Protein AF-A0AAV9AJT4-F1 (afdb_monomer)

Radius of gyration: 18.96 Å; Cα contacts (8 Å, |Δi|>4): 33; chains: 1; bounding box: 48×35×49 Å

InterPro domains:
  IPR027443 Isopenicillin N synthase-like superfamily [G3DSA:2.60.120.330] (2-62)

Mean predicted aligned error: 6.64 Å

Sequence (62 aa):
MFGGQDRYSIAYFVHPNHDCLVECLPSCKSDTNPPKFPPVKFEEYLLQRYKDTHADRSTYKD

Nearest PDB structures (foldseek):
  5c3p-assembly1_A  TM=8.385E-01  e=2.974E-01  Neurospora crassa
  5c3q-assembly4_D  TM=8.479E-01  e=2.771E-01  Neurospora crassa
  5c3p-assembly3_C  TM=8.650E-01  e=3.946E-01  Neurospora crassa
  5o7y-assembly1_A  TM=6.230E-01  e=2.006E+00  Papaver somniferum

Solvent-accessible surface area (backbone atoms only — not comparable to full-atom values): 4358 Å² total; per-residue (Å²): 134,87,75,77,76,91,82,85,84,86,87,85,89,86,76,78,58,55,84,39,74,48,59,74,51,76,94,75,43,45,95,93,42,62,69,92,60,79,70,41,43,41,43,63,54,51,55,49,52,47,65,77,72,45,80,64,79,75,78,70,79,123

pLDDT: mean 90.29, std 12.07, range [51.16, 98.25]

Structure (mmCIF, N/CA/C/O backbone):
data_AF-A0AAV9AJT4-F1
#
_entry.id   AF-A0AAV9AJT4-F1
#
loop_
_atom_site.group_PDB
_atom_site.id
_atom_site.type_symbol
_atom_site.label_atom_id
_atom_site.label_alt_id
_atom_site.label_comp_id
_atom_site.label_asym_id
_atom_site.label_entity_id
_atom_site.label_seq_id
_atom_site.pdbx_PDB_ins_code
_atom_site.Cartn_x
_atom_site.Cartn_y
_atom_site.Cartn_z
_atom_site.occupancy
_atom_site.B_iso_or_equiv
_atom_site.auth_seq_id
_atom_site.auth_comp_id
_atom_site.auth_asym_id
_atom_site.auth_atom_id
_atom_site.pdbx_PDB_model_num
ATOM 1 N N . MET A 1 1 ? 30.089 23.945 -11.051 1.00 51.16 1 MET A N 1
ATOM 2 C CA . MET A 1 1 ? 29.443 22.778 -11.690 1.00 51.16 1 MET A CA 1
ATOM 3 C C . MET A 1 1 ? 29.801 21.545 -10.867 1.00 51.16 1 MET A C 1
ATOM 5 O O . MET A 1 1 ? 30.652 20.769 -11.274 1.00 51.16 1 MET A O 1
ATOM 9 N N . PHE A 1 2 ? 29.250 21.412 -9.657 1.00 55.41 2 PHE A N 1
ATOM 10 C CA . PHE A 1 2 ? 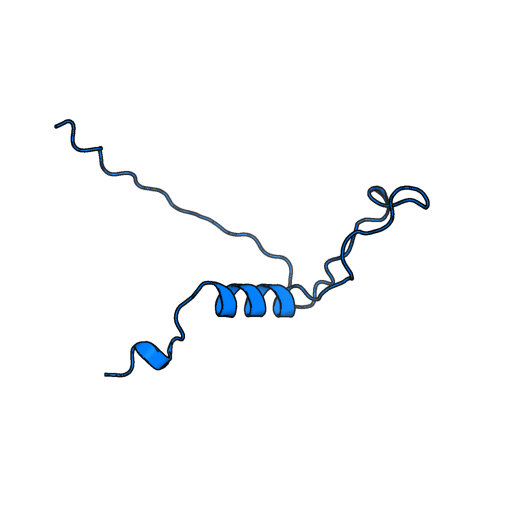29.455 20.199 -8.861 1.00 55.41 2 PHE A CA 1
ATOM 11 C C . PHE A 1 2 ? 28.478 19.152 -9.397 1.00 55.41 2 PHE A C 1
ATOM 13 O O . PHE A 1 2 ? 27.301 19.171 -9.046 1.00 55.41 2 PHE A O 1
ATOM 20 N N . GLY A 1 3 ? 28.940 18.336 -10.347 1.00 65.62 3 GLY A N 1
ATOM 21 C CA . GLY A 1 3 ? 28.194 17.174 -10.822 1.00 65.62 3 GLY A CA 1
ATOM 22 C C . GLY A 1 3 ? 27.925 16.253 -9.636 1.00 65.62 3 GLY A C 1
ATOM 23 O O . GLY A 1 3 ? 28.854 15.909 -8.905 1.00 65.62 3 GLY A O 1
ATOM 24 N N . GLY A 1 4 ? 26.650 15.945 -9.397 1.00 76.94 4 GLY A N 1
ATOM 25 C CA . GLY A 1 4 ? 26.234 15.079 -8.299 1.00 76.94 4 GLY A CA 1
ATOM 26 C C . GLY A 1 4 ? 26.899 13.711 -8.415 1.00 76.94 4 GLY A C 1
ATOM 27 O O . GLY A 1 4 ? 27.030 13.179 -9.513 1.00 76.94 4 GLY A O 1
ATOM 28 N N . GLN A 1 5 ? 27.340 13.168 -7.282 1.00 84.88 5 GLN A N 1
ATOM 29 C CA . GLN A 1 5 ? 27.860 11.806 -7.222 1.00 84.88 5 GLN A CA 1
ATOM 30 C C . GLN A 1 5 ? 26.774 10.784 -7.569 1.00 84.88 5 GLN A C 1
ATOM 32 O O . GLN A 1 5 ? 25.597 10.986 -7.255 1.00 84.88 5 GLN A O 1
ATOM 37 N N . ASP A 1 6 ? 27.197 9.662 -8.150 1.00 90.12 6 ASP A N 1
ATOM 38 C CA . ASP A 1 6 ? 26.316 8.539 -8.454 1.00 90.12 6 ASP A CA 1
ATOM 39 C C . ASP A 1 6 ? 25.633 8.022 -7.181 1.00 90.12 6 ASP A C 1
ATOM 41 O O . ASP A 1 6 ? 26.282 7.653 -6.197 1.00 90.12 6 ASP A O 1
ATOM 45 N N . ARG A 1 7 ? 24.299 7.969 -7.209 1.00 93.56 7 ARG A N 1
ATOM 46 C CA . ARG A 1 7 ? 23.488 7.424 -6.119 1.00 93.56 7 ARG A CA 1
ATOM 47 C C . ARG A 1 7 ? 23.037 6.009 -6.461 1.00 93.56 7 ARG A C 1
ATOM 49 O O . ARG A 1 7 ? 22.181 5.820 -7.320 1.00 93.56 7 ARG A O 1
ATOM 56 N N . TYR A 1 8 ? 23.517 5.038 -5.695 1.00 94.12 8 TYR A N 1
ATOM 57 C CA . TYR A 1 8 ? 23.070 3.649 -5.772 1.00 94.12 8 TYR A CA 1
ATOM 58 C C . TYR A 1 8 ? 22.039 3.358 -4.676 1.00 94.12 8 TYR A C 1
ATOM 60 O O . TYR A 1 8 ? 22.211 3.750 -3.522 1.00 94.12 8 TYR A O 1
ATOM 68 N N . SER A 1 9 ? 20.953 2.668 -5.023 1.00 95.69 9 SER A N 1
ATOM 69 C CA . SER A 1 9 ? 19.968 2.180 -4.051 1.00 95.69 9 SER A CA 1
ATOM 70 C C . SER A 1 9 ? 19.308 0.901 -4.540 1.00 95.69 9 SER A C 1
ATOM 72 O O . SER A 1 9 ? 19.016 0.783 -5.727 1.00 95.69 9 SER A O 1
ATOM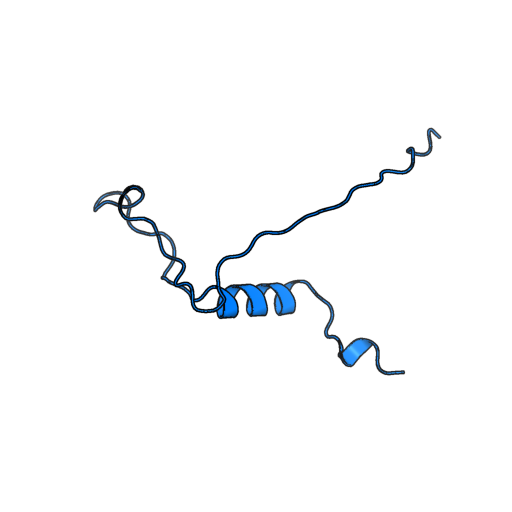 74 N N . ILE A 1 10 ? 19.011 -0.008 -3.614 1.00 95.94 10 ILE A N 1
ATOM 75 C CA . ILE A 1 10 ? 18.238 -1.226 -3.866 1.00 95.94 10 ILE A CA 1
ATOM 76 C C . ILE A 1 10 ? 16.961 -1.127 -3.036 1.00 95.94 10 ILE A C 1
ATOM 78 O O . ILE A 1 10 ? 17.027 -0.909 -1.827 1.00 95.94 10 ILE A O 1
ATOM 82 N N . ALA A 1 11 ? 15.807 -1.258 -3.684 1.00 95.94 11 ALA A N 1
ATOM 83 C CA . ALA A 1 11 ? 14.511 -1.236 -3.018 1.00 95.94 11 ALA A CA 1
ATOM 84 C C . ALA A 1 11 ? 13.941 -2.654 -2.922 1.00 95.94 11 ALA A C 1
ATOM 86 O O . ALA A 1 11 ? 13.965 -3.404 -3.896 1.00 95.94 11 ALA A O 1
ATOM 87 N N . TYR A 1 12 ? 13.403 -2.994 -1.752 1.00 97.12 12 TYR A N 1
ATOM 88 C CA . TYR A 1 12 ? 12.652 -4.223 -1.522 1.00 97.12 12 TYR A CA 1
ATOM 89 C C . TYR A 1 12 ? 11.225 -3.850 -1.129 1.00 97.12 12 TYR A C 1
ATOM 91 O O . TYR A 1 12 ? 11.006 -3.212 -0.098 1.00 97.12 12 TYR A O 1
ATOM 99 N N . PHE A 1 13 ? 10.263 -4.210 -1.973 1.00 93.69 13 PHE A N 1
ATOM 100 C CA . PHE A 1 13 ? 8.852 -3.904 -1.761 1.00 93.69 13 PHE A CA 1
ATOM 101 C C . PHE A 1 13 ? 8.147 -5.135 -1.198 1.00 93.69 13 PHE A C 1
ATOM 103 O O . PHE A 1 13 ? 8.231 -6.218 -1.773 1.00 93.69 13 PHE A O 1
ATOM 110 N N . VAL A 1 14 ? 7.454 -4.964 -0.072 1.00 96.06 14 VAL A N 1
ATOM 111 C CA . VAL A 1 14 ? 6.646 -6.018 0.551 1.00 96.06 14 VAL A CA 1
ATOM 112 C C . VAL A 1 14 ? 5.184 -5.709 0.318 1.00 96.06 14 VAL A C 1
ATOM 114 O O . VAL A 1 14 ? 4.728 -4.598 0.587 1.00 96.06 14 VAL A O 1
ATOM 117 N N . HIS A 1 15 ? 4.457 -6.711 -0.153 1.00 95.69 15 HIS A N 1
ATOM 118 C CA . HIS A 1 15 ? 3.048 -6.603 -0.476 1.00 95.69 15 HIS A CA 1
ATOM 119 C C . HIS A 1 15 ? 2.223 -7.640 0.297 1.00 95.69 15 HIS A C 1
ATOM 121 O O . HIS A 1 15 ? 2.737 -8.718 0.611 1.00 95.69 15 HIS A O 1
ATOM 127 N N . PRO A 1 16 ? 0.945 -7.342 0.590 1.00 96.06 16 PRO A N 1
ATOM 128 C CA . PRO A 1 16 ? -0.022 -8.353 1.000 1.00 96.06 16 PRO A CA 1
ATOM 129 C C . PRO A 1 16 ? -0.214 -9.429 -0.081 1.00 96.06 16 PRO A C 1
ATOM 131 O O . PRO A 1 16 ? 0.166 -9.250 -1.238 1.00 96.06 16 PRO A O 1
ATOM 134 N N . ASN A 1 17 ? -0.872 -10.534 0.282 1.00 97.00 17 ASN A N 1
ATOM 135 C CA . ASN A 1 17 ? -1.384 -11.482 -0.711 1.00 97.00 17 ASN A CA 1
ATOM 136 C C . ASN A 1 17 ? -2.393 -10.777 -1.648 1.00 97.00 17 ASN A C 1
ATOM 138 O O . ASN A 1 17 ? -3.086 -9.856 -1.223 1.00 97.00 17 ASN A O 1
ATOM 142 N N . HIS A 1 18 ? -2.502 -11.218 -2.900 1.00 96.44 18 HIS A N 1
ATOM 143 C CA . HIS A 1 18 ? -3.389 -10.654 -3.925 1.00 96.44 18 HIS A CA 1
ATOM 144 C C . HIS A 1 18 ? -4.859 -10.630 -3.481 1.00 96.44 18 HIS A C 1
ATOM 146 O O . HIS A 1 18 ? -5.550 -9.628 -3.672 1.00 96.44 18 HIS A O 1
ATOM 152 N N . ASP A 1 19 ? -5.292 -11.687 -2.789 1.00 97.31 19 ASP A N 1
ATOM 153 C CA . ASP A 1 19 ? -6.648 -11.821 -2.246 1.00 97.31 19 ASP A CA 1
ATOM 154 C C . ASP A 1 19 ? -6.889 -11.034 -0.950 1.00 97.31 19 ASP A C 1
ATOM 156 O O . ASP A 1 19 ? -7.999 -11.043 -0.415 1.00 97.31 19 ASP A O 1
ATOM 160 N N . CYS A 1 20 ? -5.868 -10.362 -0.408 1.00 97.88 20 CYS A N 1
ATOM 161 C CA . CYS A 1 20 ? -6.014 -9.579 0.811 1.00 97.88 20 CYS A CA 1
ATOM 162 C C . CYS A 1 20 ? -7.013 -8.438 0.592 1.00 97.88 20 CYS A C 1
ATOM 164 O O . CYS A 1 20 ? -6.826 -7.592 -0.287 1.00 97.88 20 CYS A O 1
ATOM 166 N N . LEU A 1 21 ? -8.057 -8.400 1.425 1.00 98.06 21 LEU A N 1
ATOM 167 C CA . LEU A 1 21 ? -8.967 -7.267 1.502 1.00 98.06 21 LEU A CA 1
ATOM 168 C C . LEU A 1 21 ? -8.312 -6.156 2.329 1.00 98.06 21 LEU A C 1
ATOM 170 O O . LEU A 1 21 ? -8.106 -6.298 3.534 1.00 98.06 21 LEU A O 1
ATOM 174 N N . VAL A 1 22 ? -7.980 -5.049 1.672 1.00 98.00 22 VAL A N 1
ATOM 175 C CA . VAL A 1 22 ? -7.441 -3.848 2.306 1.00 98.00 22 VAL A CA 1
ATOM 176 C C . VAL A 1 22 ? -8.608 -2.965 2.722 1.00 98.00 22 VAL A C 1
ATOM 178 O O . VAL A 1 22 ? -9.349 -2.455 1.883 1.00 98.00 22 VAL A O 1
ATOM 181 N N . GLU A 1 23 ? -8.762 -2.762 4.027 1.00 98.19 23 GLU A N 1
ATOM 182 C CA . GLU A 1 23 ? -9.798 -1.911 4.605 1.00 98.19 23 GLU A CA 1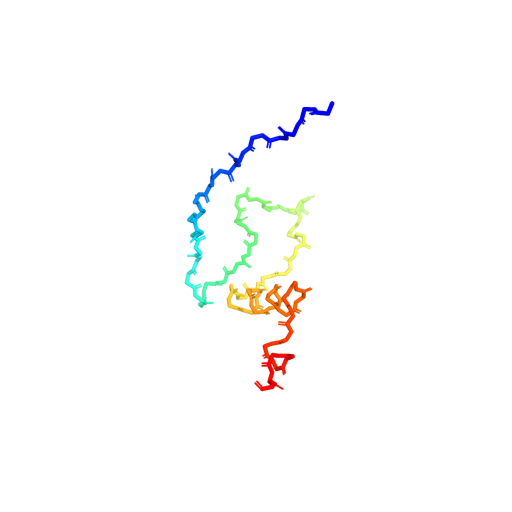
ATOM 183 C C . GLU A 1 23 ? -9.283 -1.135 5.822 1.00 98.19 23 GLU A C 1
ATOM 185 O O . GLU A 1 23 ? -8.211 -1.410 6.365 1.00 98.19 23 GLU A O 1
ATOM 190 N N . CYS A 1 24 ? -10.050 -0.136 6.266 1.00 98.12 24 CYS A N 1
ATOM 191 C CA . CYS A 1 24 ? -9.707 0.609 7.471 1.00 98.12 24 CYS A CA 1
ATOM 192 C C . CYS A 1 24 ? -9.784 -0.303 8.706 1.00 98.12 24 CYS A C 1
ATOM 194 O O . CYS A 1 24 ? -10.849 -0.854 9.017 1.00 98.12 24 CYS A O 1
ATOM 196 N N . LEU A 1 25 ? -8.654 -0.424 9.413 1.00 97.06 25 LEU A N 1
ATOM 197 C CA . LEU A 1 25 ? -8.527 -1.247 10.613 1.00 97.06 25 LEU A CA 1
ATOM 198 C C . LEU A 1 25 ? -9.561 -0.845 11.679 1.00 97.06 25 LEU A C 1
ATOM 200 O O . LEU A 1 25 ? -9.830 0.348 11.841 1.00 97.06 25 LEU A 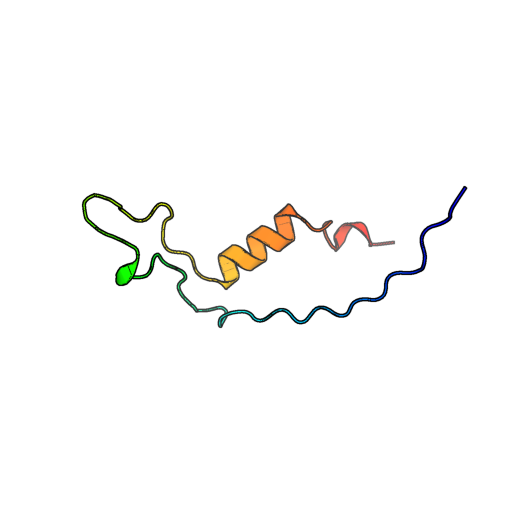O 1
ATOM 204 N N . PRO A 1 26 ? -10.094 -1.801 12.463 1.00 96.81 26 PRO A N 1
ATOM 205 C CA . PRO A 1 26 ? -11.089 -1.510 13.496 1.00 96.81 26 PRO A CA 1
ATOM 206 C C . PRO A 1 26 ? -10.638 -0.459 14.514 1.00 96.81 26 PRO A C 1
ATOM 208 O O . PRO A 1 26 ? -11.424 0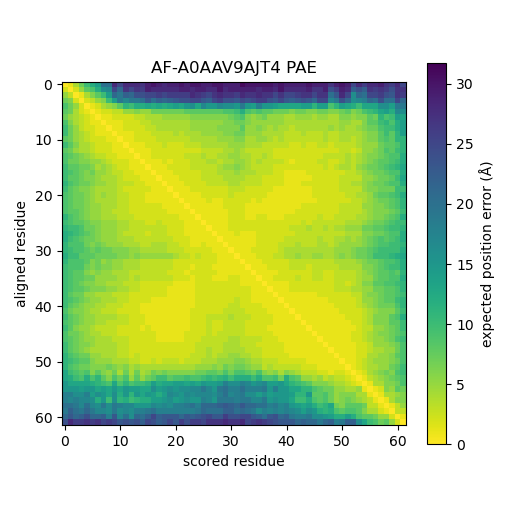.397 14.895 1.00 96.81 26 PRO A O 1
ATOM 211 N N . SER A 1 27 ? -9.362 -0.475 14.902 1.00 97.88 27 SER A N 1
ATOM 212 C CA . SER A 1 27 ? -8.778 0.498 15.834 1.00 97.88 27 SER A CA 1
ATOM 213 C C . SER A 1 27 ? -8.564 1.893 15.234 1.00 97.88 27 SER A C 1
ATOM 215 O O . SER A 1 27 ? -8.230 2.824 15.963 1.00 97.88 27 SER A O 1
ATOM 217 N N . CYS A 1 28 ? -8.740 2.054 13.920 1.00 97.38 28 CYS A N 1
ATOM 218 C CA . CYS A 1 28 ? -8.532 3.310 13.201 1.00 97.38 28 CYS A CA 1
ATOM 219 C C . CYS A 1 28 ? -9.840 3.985 12.757 1.00 97.38 28 CYS A C 1
ATOM 221 O O . CYS A 1 28 ? -9.774 5.050 12.138 1.00 97.38 28 CYS A O 1
ATOM 223 N N . LYS A 1 29 ? -11.007 3.397 13.059 1.00 97.81 29 LYS A N 1
ATOM 224 C CA . LYS A 1 29 ? -12.329 3.941 12.715 1.00 97.81 29 LYS A CA 1
ATOM 225 C C . LYS A 1 29 ? -13.237 4.060 13.937 1.00 97.81 29 LYS A C 1
ATOM 227 O O . LYS A 1 29 ? -13.143 3.270 14.870 1.00 97.81 29 LYS A O 1
ATOM 232 N N . SER A 1 30 ? -14.123 5.046 13.913 1.00 97.75 30 SER A N 1
ATOM 233 C CA . SER A 1 30 ? -15.180 5.261 14.907 1.00 97.75 30 SER A CA 1
ATOM 234 C C . SER A 1 30 ? -16.366 5.974 14.259 1.00 97.75 30 SER A C 1
ATOM 236 O O . SER A 1 30 ? -16.275 6.418 13.114 1.00 97.75 30 SER A O 1
ATOM 238 N N . ASP A 1 31 ? -17.456 6.151 14.999 1.00 97.00 31 ASP A N 1
ATOM 239 C CA . ASP A 1 31 ? -18.638 6.867 14.503 1.00 97.00 31 ASP A CA 1
ATOM 240 C C . ASP A 1 31 ? -18.325 8.322 14.121 1.00 97.00 31 ASP A C 1
ATOM 242 O O . ASP A 1 31 ? -18.875 8.863 13.165 1.00 97.00 31 ASP A O 1
ATOM 246 N N . THR A 1 32 ? -17.397 8.954 14.842 1.00 97.69 32 THR A N 1
ATOM 247 C CA . THR A 1 32 ? -16.937 10.325 14.575 1.00 97.69 32 THR A CA 1
ATOM 248 C C . THR A 1 32 ? -15.750 10.393 13.610 1.00 97.69 32 THR A C 1
ATOM 250 O O . THR A 1 32 ? -15.398 11.480 13.156 1.00 97.69 32 THR A O 1
ATOM 253 N N . ASN A 1 33 ? -15.137 9.254 13.275 1.00 97.06 33 ASN A N 1
ATOM 254 C CA . ASN A 1 33 ? -14.042 9.132 12.314 1.00 97.06 33 ASN A CA 1
ATOM 255 C C . ASN A 1 33 ? -14.254 7.886 11.429 1.00 97.06 33 ASN A C 1
ATOM 257 O O . ASN A 1 33 ? -13.588 6.861 11.625 1.00 97.06 33 ASN A O 1
ATOM 261 N N . PRO A 1 34 ? -15.206 7.938 10.482 1.00 97.31 34 PRO A N 1
ATOM 262 C CA . PRO A 1 34 ? -15.515 6.799 9.632 1.00 97.31 34 PRO A CA 1
ATOM 263 C C . PRO A 1 34 ? -14.384 6.512 8.626 1.00 97.31 34 PRO A C 1
ATOM 265 O O . PRO A 1 34 ? -13.573 7.394 8.319 1.00 97.31 34 PRO A O 1
ATOM 268 N N . PRO A 1 35 ? -14.327 5.291 8.059 1.00 98.19 35 PRO A N 1
ATOM 269 C CA . PRO A 1 35 ? -13.398 4.961 6.982 1.00 98.19 35 PRO A CA 1
ATOM 270 C C . PRO A 1 35 ? -13.503 5.944 5.816 1.00 98.19 35 PRO A C 1
ATOM 272 O O . PRO A 1 35 ? -14.584 6.197 5.294 1.00 98.19 35 PRO A O 1
ATOM 275 N N . LYS A 1 36 ? -12.357 6.470 5.378 1.00 97.75 36 LYS A N 1
ATOM 276 C CA . LYS A 1 36 ? -12.291 7.438 4.269 1.00 97.75 36 LYS A CA 1
ATOM 277 C C . LYS A 1 36 ? -12.415 6.793 2.891 1.00 97.75 36 LYS A C 1
ATOM 279 O O . LYS A 1 36 ? -12.760 7.472 1.931 1.00 97.75 36 LYS A O 1
ATOM 284 N N . PHE A 1 37 ? -12.095 5.506 2.795 1.00 97.44 37 PHE A N 1
ATOM 285 C CA . PHE A 1 37 ? -12.060 4.758 1.546 1.00 97.44 37 PHE A CA 1
ATOM 286 C C . PHE A 1 37 ? -12.824 3.443 1.706 1.00 97.44 37 PHE A C 1
ATOM 288 O O . PHE A 1 37 ? -12.794 2.860 2.798 1.00 97.44 37 PHE A O 1
ATOM 295 N N . PRO A 1 38 ? -13.495 2.971 0.644 1.00 97.38 38 PRO A N 1
ATOM 296 C CA . PRO A 1 38 ? -14.106 1.652 0.648 1.00 97.38 38 PRO A CA 1
ATOM 297 C C . PRO A 1 38 ? -13.030 0.551 0.695 1.00 97.38 38 PRO A C 1
ATOM 299 O O . PRO A 1 38 ? -11.900 0.782 0.255 1.00 97.38 38 PRO A O 1
ATOM 302 N N . PRO A 1 39 ? -13.369 -0.648 1.201 1.00 98.00 39 PRO A N 1
ATOM 303 C CA . PRO A 1 39 ? -12.512 -1.822 1.083 1.00 98.00 39 PRO A CA 1
ATOM 304 C C . PRO A 1 39 ? -12.166 -2.137 -0.378 1.00 98.00 39 PRO A C 1
ATOM 306 O O . PRO A 1 39 ? -13.014 -1.986 -1.259 1.00 98.00 39 PRO A O 1
ATOM 309 N N . VAL A 1 40 ? -10.947 -2.611 -0.631 1.00 98.00 40 VAL A N 1
ATOM 310 C CA . VAL A 1 40 ? -10.470 -2.993 -1.972 1.00 98.00 40 VAL A CA 1
ATOM 311 C C . VAL A 1 40 ? -9.574 -4.225 -1.888 1.00 98.00 40 VAL A C 1
ATOM 313 O O . VAL A 1 40 ? -8.823 -4.377 -0.921 1.00 98.00 40 VAL A O 1
ATOM 316 N N . LYS A 1 41 ? -9.623 -5.121 -2.879 1.00 98.25 41 LYS A N 1
ATOM 317 C CA . LYS A 1 41 ? -8.633 -6.204 -2.962 1.00 98.25 41 LYS A CA 1
ATOM 318 C C . LYS A 1 41 ? -7.270 -5.638 -3.340 1.00 98.25 41 LYS A C 1
ATOM 320 O O . LYS A 1 41 ? -7.168 -4.775 -4.213 1.00 98.25 41 LYS A O 1
ATOM 325 N N . PHE A 1 42 ? -6.211 -6.147 -2.719 1.00 97.88 42 PHE A N 1
ATOM 326 C CA . PHE A 1 42 ? -4.862 -5.657 -2.985 1.00 97.88 42 PHE A CA 1
ATOM 327 C C . PHE A 1 42 ? -4.476 -5.775 -4.470 1.00 97.88 42 PHE A C 1
ATOM 329 O O . PHE A 1 42 ? -3.918 -4.830 -5.027 1.00 97.88 42 PHE A O 1
ATOM 336 N N . GLU A 1 43 ? -4.825 -6.883 -5.128 1.00 97.75 43 GLU A N 1
ATOM 337 C CA . GLU A 1 43 ? -4.554 -7.078 -6.558 1.00 97.75 43 GLU A CA 1
ATOM 338 C C . GLU A 1 43 ? -5.207 -6.011 -7.446 1.00 97.75 43 GLU A C 1
ATOM 340 O O . GLU A 1 43 ? -4.550 -5.446 -8.320 1.00 97.75 43 GLU A O 1
ATOM 345 N N . GLU A 1 44 ? -6.478 -5.689 -7.199 1.00 97.56 44 GLU A N 1
ATOM 346 C CA . GLU A 1 44 ? -7.213 -4.679 -7.968 1.00 97.56 44 GLU A CA 1
ATOM 347 C C . GLU A 1 44 ? -6.538 -3.310 -7.850 1.00 97.56 44 GLU A C 1
ATOM 349 O O . GLU A 1 44 ? -6.299 -2.635 -8.855 1.00 97.56 44 GLU A O 1
ATOM 354 N N . TYR A 1 45 ? -6.157 -2.932 -6.626 1.00 96.94 45 TYR A N 1
ATOM 355 C CA . TYR A 1 45 ? -5.438 -1.688 -6.383 1.00 96.94 45 TYR A CA 1
ATOM 356 C C . TYR A 1 45 ? -4.064 -1.684 -7.067 1.00 96.94 45 TYR A C 1
ATOM 358 O O . TYR A 1 45 ? -3.709 -0.713 -7.736 1.00 96.94 45 TYR A O 1
ATOM 366 N N . LEU A 1 46 ? -3.294 -2.768 -6.949 1.00 95.69 46 LEU A N 1
ATOM 367 C CA . LEU A 1 46 ? -1.963 -2.885 -7.545 1.00 95.69 46 LEU A CA 1
ATOM 368 C C . LEU A 1 46 ? -2.008 -2.763 -9.077 1.00 95.69 46 LEU A C 1
ATOM 370 O O . LEU A 1 46 ? -1.237 -1.997 -9.661 1.00 95.69 46 LEU A O 1
ATOM 374 N N . LEU A 1 47 ? -2.936 -3.469 -9.729 1.00 94.44 47 LEU A N 1
ATOM 375 C CA . LEU A 1 47 ? -3.123 -3.408 -11.180 1.00 94.44 47 LEU A CA 1
ATOM 376 C C . LEU A 1 47 ? -3.551 -2.013 -11.642 1.00 94.44 47 LEU A C 1
ATOM 378 O O . LEU A 1 47 ? -3.070 -1.546 -12.676 1.00 94.44 47 LEU A O 1
ATOM 382 N N . GLN A 1 48 ? -4.402 -1.330 -10.871 1.00 95.12 48 GLN A N 1
ATOM 383 C CA . GLN A 1 48 ? -4.759 0.061 -11.142 1.00 95.12 48 GLN A CA 1
ATOM 384 C C . GLN A 1 48 ? -3.519 0.963 -11.090 1.00 95.12 48 GLN A C 1
ATOM 386 O O . GLN A 1 48 ? -3.267 1.716 -12.029 1.00 95.12 48 GLN A O 1
ATOM 391 N N . ARG A 1 49 ? -2.677 0.830 -10.054 1.00 94.31 49 ARG A N 1
ATOM 392 C CA . ARG A 1 49 ? -1.445 1.628 -9.940 1.00 94.31 49 ARG A CA 1
ATOM 393 C C . ARG A 1 49 ? -0.490 1.391 -11.102 1.00 94.31 49 ARG A C 1
ATOM 395 O O . ARG A 1 49 ? 0.072 2.367 -11.596 1.00 94.31 49 ARG A O 1
ATOM 402 N N . TYR A 1 50 ? -0.318 0.146 -11.551 1.00 92.31 50 TYR A N 1
ATOM 403 C CA . TYR A 1 50 ? 0.512 -0.146 -12.721 1.00 92.31 50 TYR A CA 1
ATOM 404 C C . TYR A 1 50 ? -0.006 0.559 -13.974 1.00 92.31 50 TYR A C 1
ATOM 406 O O . TYR A 1 50 ? 0.781 1.222 -14.644 1.00 92.31 50 TYR A O 1
ATOM 414 N N . LYS A 1 51 ? -1.316 0.492 -14.238 1.00 90.75 51 LYS A N 1
ATOM 415 C CA . LYS A 1 51 ? -1.944 1.178 -15.379 1.00 90.75 51 LYS A CA 1
ATOM 416 C C . LYS A 1 51 ? -1.778 2.698 -15.322 1.00 90.75 51 LYS A C 1
ATOM 418 O O . LYS A 1 51 ? -1.515 3.311 -16.347 1.00 90.75 51 LYS A O 1
ATOM 423 N N . ASP A 1 52 ? -1.901 3.294 -14.137 1.00 91.88 52 ASP A N 1
ATOM 424 C CA . ASP A 1 52 ? -1.851 4.754 -13.975 1.00 91.88 52 ASP A CA 1
ATOM 425 C C . ASP A 1 52 ? -0.438 5.338 -14.120 1.00 91.88 52 ASP A C 1
ATOM 427 O O . ASP A 1 52 ? -0.285 6.519 -14.426 1.00 91.88 52 ASP A O 1
ATOM 431 N N . THR A 1 53 ? 0.603 4.548 -13.833 1.00 89.69 53 THR A N 1
ATOM 432 C CA . THR A 1 53 ? 1.982 5.064 -13.720 1.00 89.69 53 THR A CA 1
ATOM 433 C C . THR A 1 53 ? 2.968 4.508 -14.733 1.00 89.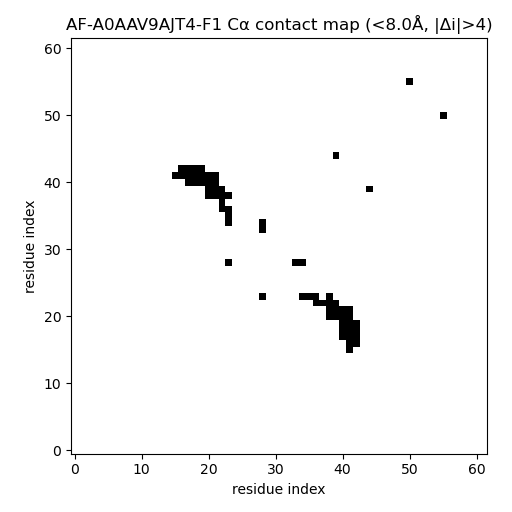69 53 THR A C 1
ATOM 435 O O . THR A 1 53 ? 4.009 5.128 -14.940 1.00 89.69 53 THR A O 1
ATOM 438 N N . HIS A 1 54 ? 2.689 3.363 -15.354 1.00 84.06 54 HIS A N 1
ATOM 439 C CA . HIS A 1 54 ? 3.618 2.730 -16.285 1.00 84.06 54 HIS A CA 1
ATOM 440 C C . HIS A 1 54 ? 3.100 2.860 -17.715 1.00 84.06 54 HIS A C 1
ATOM 442 O O . HIS A 1 54 ? 1.900 2.763 -17.962 1.00 84.06 54 HIS A O 1
ATOM 448 N N . ALA A 1 55 ? 4.018 3.063 -18.663 1.00 79.06 55 ALA A N 1
ATOM 449 C CA . ALA A 1 55 ? 3.685 2.986 -20.078 1.00 79.06 55 ALA A CA 1
ATOM 450 C C . ALA A 1 55 ? 3.114 1.598 -20.398 1.00 79.06 55 ALA A C 1
ATOM 452 O O . ALA A 1 55 ? 3.574 0.589 -19.846 1.00 79.06 55 ALA A O 1
ATOM 453 N N . ASP A 1 56 ? 2.120 1.550 -21.286 1.00 76.88 56 ASP A N 1
ATOM 454 C CA . ASP A 1 56 ? 1.586 0.277 -21.750 1.00 76.88 56 ASP A CA 1
ATOM 455 C C . ASP A 1 56 ? 2.727 -0.538 -22.363 1.00 76.88 56 ASP A C 1
ATOM 457 O O . ASP A 1 56 ? 3.485 -0.063 -23.204 1.00 76.88 56 ASP A O 1
ATOM 461 N N . ARG A 1 57 ? 2.860 -1.796 -21.948 1.00 68.44 57 ARG A N 1
ATOM 462 C CA . ARG A 1 57 ? 3.901 -2.682 -22.466 1.00 68.44 57 ARG A CA 1
ATOM 463 C C . ARG A 1 57 ? 3.780 -2.887 -23.981 1.00 68.44 57 ARG A C 1
ATOM 465 O O . ARG A 1 57 ? 4.767 -3.252 -24.617 1.00 68.44 57 ARG A O 1
ATOM 472 N N . SER A 1 58 ? 2.606 -2.638 -24.568 1.00 73.38 58 SER A N 1
ATOM 473 C CA . SER A 1 58 ? 2.398 -2.647 -26.014 1.00 73.38 58 SER A CA 1
ATOM 474 C C . SER A 1 58 ? 3.134 -1.528 -26.755 1.00 73.38 58 SER A C 1
ATOM 476 O O . SER A 1 58 ? 3.299 -1.651 -27.966 1.00 73.38 58 SER A O 1
ATOM 478 N N . THR A 1 59 ? 3.594 -0.465 -26.079 1.00 73.44 59 THR A N 1
ATOM 479 C CA . THR A 1 59 ? 4.322 0.646 -26.724 1.00 73.44 59 THR A CA 1
ATOM 480 C C . THR A 1 59 ? 5.747 0.285 -27.138 1.00 73.44 59 THR A C 1
ATOM 482 O O . THR A 1 59 ? 6.384 1.069 -27.825 1.00 73.44 59 THR A O 1
ATOM 485 N N . TYR A 1 60 ? 6.261 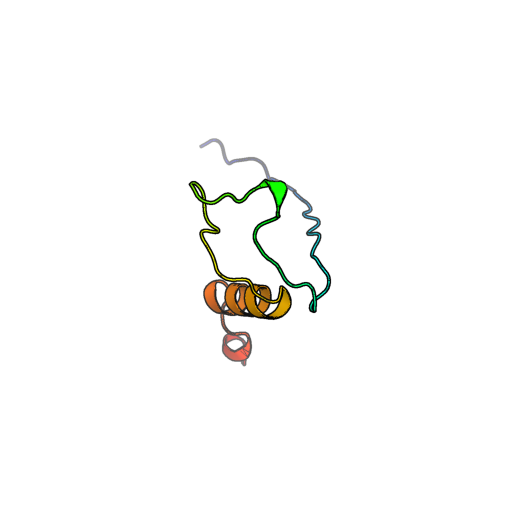-0.875 -26.717 1.00 68.50 60 TYR A N 1
ATOM 486 C CA . TYR A 1 60 ? 7.616 -1.348 -27.029 1.00 68.50 60 TYR A CA 1
ATOM 487 C C . TYR A 1 60 ? 7.650 -2.395 -28.153 1.00 68.50 60 TYR A C 1
ATOM 489 O O . TYR A 1 60 ? 8.660 -3.075 -28.316 1.00 68.50 60 TYR A O 1
ATOM 497 N N . LYS A 1 61 ? 6.543 -2.596 -28.882 1.00 62.16 61 LYS A N 1
ATOM 498 C CA . LYS A 1 61 ? 6.523 -3.486 -30.048 1.00 62.16 61 LYS A CA 1
ATOM 499 C C . LYS A 1 61 ? 7.0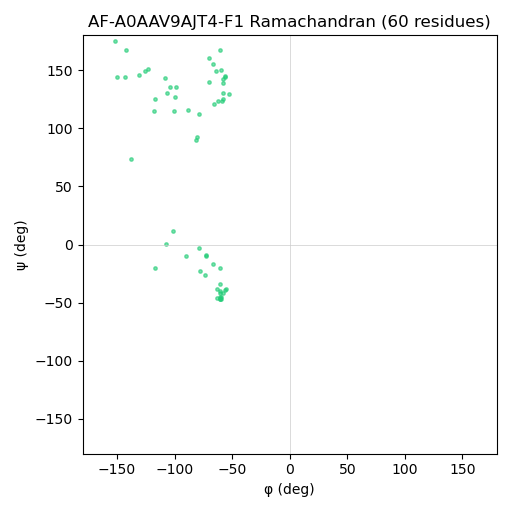86 -2.761 -31.276 1.00 62.16 61 LYS A C 1
ATOM 501 O O . LYS A 1 61 ? 6.309 -2.177 -32.023 1.00 62.16 61 LYS A O 1
ATOM 506 N N . ASP A 1 62 ? 8.399 -2.874 -31.455 1.00 60.25 62 ASP A N 1
ATOM 507 C CA . ASP A 1 62 ? 9.119 -2.858 -32.738 1.00 60.25 62 ASP A CA 1
ATOM 508 C C . ASP A 1 62 ? 9.996 -4.119 -32.810 1.00 60.25 62 ASP A C 1
ATOM 510 O O . ASP A 1 62 ? 10.672 -4.423 -31.795 1.00 60.25 62 ASP A O 1
#

Organism: Acorus gramineus (NCBI:txid55184)

Secondary structure (DSSP, 8-state):
--PPPP-----------TT-EE---GGG-BTTB--SS--EEHHHHHHHHHHHHS--GGGG--

Foldseek 3Di:
DPDDD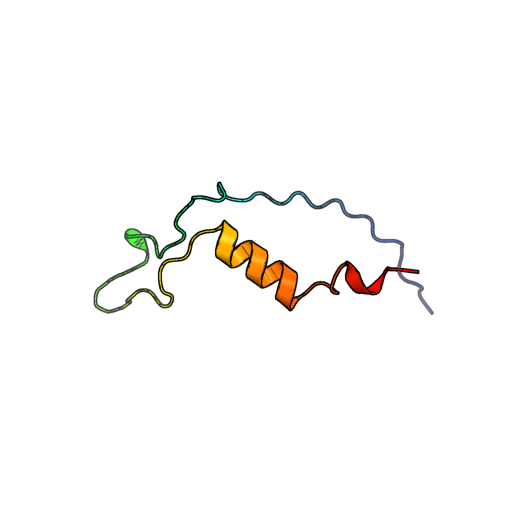DDDDDDDDDDDDQQDWDFQDPVRDDPVRHTPDDIDGRNVVVVVVCVVPDDDPVVPDD